Protein AF-A0AAX6NIT9-F1 (afdb_monomer_lite)

Foldseek 3Di:
DDPPDDPDDPDDPPPPDDDDDDDPDDDPDPVVVVVVQVVCCVVPVDHDDDDDDDDD

pLDDT: mean 79.15, std 17.98, range [38.75, 97.12]

Radius of gyration: 15.81 Å; chains: 1; bounding box: 35×30×35 Å

Structure (mmCIF, N/CA/C/O backbone):
data_AF-A0AAX6NIT9-F1
#
_entry.id   AF-A0AAX6NIT9-F1
#
loop_
_atom_site.group_PDB
_atom_site.id
_atom_site.type_symbol
_atom_site.label_atom_id
_atom_site.label_alt_id
_atom_site.label_comp_id
_atom_site.label_asym_id
_atom_site.label_entity_id
_atom_site.label_seq_id
_atom_site.pdbx_PDB_ins_code
_atom_site.Cartn_x
_atom_site.Cartn_y
_atom_site.Cartn_z
_atom_site.occupancy
_atom_site.B_iso_or_equiv
_atom_site.auth_seq_id
_atom_site.auth_comp_id
_atom_site.auth_asym_id
_atom_site.auth_atom_id
_atom_site.pdbx_PDB_model_num
ATOM 1 N N . MET A 1 1 ? -24.542 19.560 -6.384 1.00 38.75 1 MET A N 1
ATOM 2 C CA . MET A 1 1 ? -23.640 18.397 -6.265 1.00 38.75 1 MET A CA 1
ATOM 3 C C . MET A 1 1 ? -23.802 17.874 -4.856 1.00 38.75 1 MET A C 1
ATOM 5 O O . MET A 1 1 ? -23.396 18.551 -3.920 1.00 38.75 1 MET A O 1
ATOM 9 N N . ASP A 1 2 ? -24.529 16.771 -4.704 1.00 40.00 2 ASP A N 1
ATOM 10 C CA . ASP A 1 2 ? -24.967 16.269 -3.403 1.00 40.00 2 ASP A CA 1
ATOM 11 C C . ASP A 1 2 ? -23.815 15.581 -2.668 1.00 40.00 2 ASP A C 1
ATOM 13 O O . ASP A 1 2 ? -23.478 14.427 -2.935 1.00 40.00 2 ASP A O 1
ATOM 17 N N . ASN A 1 3 ? -23.217 16.295 -1.716 1.00 51.69 3 ASN A N 1
ATOM 18 C CA . ASN A 1 3 ? -22.308 15.717 -0.734 1.00 51.69 3 ASN A CA 1
ATOM 19 C C . ASN A 1 3 ? -23.121 14.866 0.249 1.00 51.69 3 ASN A C 1
ATOM 21 O O . ASN A 1 3 ? -23.518 15.336 1.316 1.00 51.69 3 ASN A O 1
ATOM 25 N N . LYS A 1 4 ? -23.382 13.603 -0.101 1.00 48.03 4 LYS A N 1
ATOM 26 C CA . LYS A 1 4 ? -23.880 12.615 0.860 1.00 48.03 4 LYS A CA 1
ATOM 27 C C . LYS A 1 4 ? -22.776 12.322 1.877 1.00 48.03 4 LYS A C 1
ATOM 29 O O . LYS A 1 4 ? -21.908 11.486 1.643 1.00 48.03 4 LYS A O 1
ATOM 34 N N . GLN A 1 5 ? -22.809 13.035 3.001 1.00 50.91 5 GLN A N 1
ATOM 35 C CA . GLN A 1 5 ? -22.064 12.672 4.202 1.00 50.91 5 GLN A CA 1
ATOM 36 C C . GLN A 1 5 ? -22.536 11.290 4.661 1.00 50.91 5 GLN A C 1
ATOM 38 O O . GLN A 1 5 ? -23.707 11.087 4.975 1.00 50.91 5 GLN A O 1
ATOM 43 N N . ILE A 1 6 ? -21.623 10.32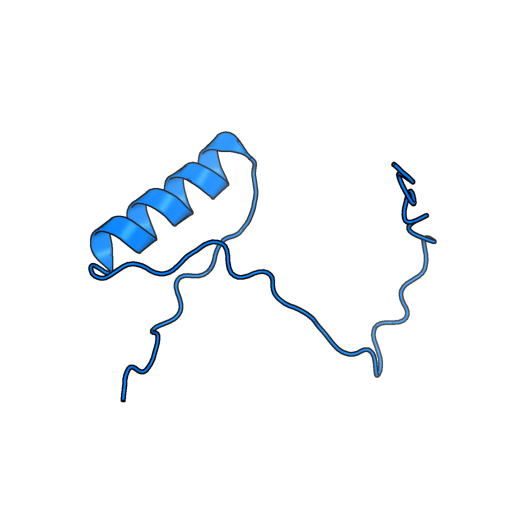2 4.649 1.00 59.16 6 ILE A N 1
ATOM 44 C CA . ILE A 1 6 ? -21.867 8.990 5.191 1.00 59.16 6 ILE A CA 1
ATOM 45 C C . ILE A 1 6 ? -21.711 9.107 6.708 1.00 59.16 6 ILE A C 1
ATOM 47 O O . ILE A 1 6 ? -20.596 9.190 7.220 1.00 59.16 6 ILE A O 1
ATOM 51 N N . GLU A 1 7 ? -22.831 9.141 7.427 1.00 49.62 7 GLU A N 1
ATOM 52 C CA . GLU A 1 7 ? -22.841 9.013 8.884 1.00 49.62 7 GLU A CA 1
ATOM 53 C C . GLU A 1 7 ? -22.325 7.622 9.282 1.00 49.62 7 GLU A C 1
ATOM 55 O O . GLU A 1 7 ? -22.997 6.600 9.119 1.00 49.62 7 GLU A O 1
ATOM 60 N N . LEU A 1 8 ? -21.105 7.571 9.816 1.00 54.72 8 LEU A N 1
ATOM 61 C CA . LEU A 1 8 ? -20.525 6.358 10.381 1.00 54.72 8 LEU A CA 1
ATOM 62 C C . LEU A 1 8 ? -21.162 6.090 11.752 1.00 54.72 8 LEU A C 1
ATOM 64 O O . LEU A 1 8 ? -20.696 6.587 12.776 1.00 54.72 8 LEU A O 1
ATOM 68 N N . LYS A 1 9 ? -22.236 5.292 11.784 1.00 52.75 9 LYS A N 1
ATOM 69 C CA . LYS A 1 9 ? -22.814 4.797 13.043 1.00 52.75 9 LYS A CA 1
ATOM 70 C C . LYS A 1 9 ? -21.798 3.914 13.779 1.00 52.75 9 LYS A C 1
ATOM 72 O O . LYS A 1 9 ? -21.331 2.904 13.253 1.00 52.75 9 LYS A O 1
ATOM 77 N N . GLN A 1 10 ? -21.457 4.323 15.000 1.00 53.84 10 GLN A N 1
ATOM 78 C CA . GLN A 1 10 ? -20.587 3.603 15.926 1.00 53.84 10 GLN A CA 1
ATOM 79 C C . GLN A 1 10 ? -21.293 2.336 16.429 1.00 53.84 10 GLN A C 1
ATOM 81 O O . GLN A 1 10 ? -22.335 2.420 17.071 1.00 53.84 10 GLN A O 1
ATOM 86 N N . GLY A 1 11 ? -20.727 1.165 16.126 1.00 52.28 11 GLY A N 1
ATOM 87 C CA . GLY A 1 11 ? -21.221 -0.130 16.607 1.00 52.28 11 GLY A CA 1
ATOM 88 C C . GLY A 1 11 ? -21.128 -1.226 15.548 1.00 52.28 11 GLY A C 1
ATOM 89 O O . GLY A 1 11 ? -22.143 -1.707 15.049 1.00 52.28 11 GLY A O 1
ATOM 90 N N . TYR A 1 12 ? -19.913 -1.617 15.151 1.00 55.50 12 TYR A N 1
ATOM 91 C CA . TYR A 1 12 ? -19.741 -2.710 14.196 1.00 55.50 12 TYR A CA 1
ATOM 92 C C . TYR A 1 12 ? -19.584 -4.044 14.927 1.00 55.50 12 TYR A C 1
ATOM 94 O O . TYR A 1 12 ? -18.485 -4.413 15.318 1.00 55.50 12 TYR A O 1
ATOM 102 N N . ASP A 1 13 ? -20.686 -4.790 15.045 1.00 56.28 13 ASP A N 1
ATOM 103 C CA . ASP A 1 13 ? -20.629 -6.253 15.151 1.00 56.28 13 ASP A CA 1
ATOM 104 C C . ASP A 1 13 ? -19.835 -6.785 13.944 1.00 56.28 13 ASP A C 1
ATOM 106 O O . ASP A 1 13 ? -20.175 -6.469 12.797 1.00 56.28 13 ASP A O 1
ATOM 110 N N . ILE A 1 14 ? -18.716 -7.462 14.216 1.00 62.62 14 ILE A N 1
ATOM 111 C CA . ILE A 1 14 ? -17.713 -7.910 13.235 1.00 62.62 14 ILE A CA 1
ATOM 112 C C . ILE A 1 14 ? -17.974 -9.330 12.725 1.00 62.62 14 ILE A C 1
ATOM 114 O O . ILE A 1 14 ? -17.257 -9.803 11.841 1.00 62.62 14 ILE A O 1
ATOM 118 N N . THR A 1 15 ? -18.991 -10.017 13.247 1.00 58.91 15 THR A N 1
ATOM 119 C CA . THR A 1 15 ? -19.333 -11.364 12.795 1.00 58.91 15 THR A CA 1
ATOM 120 C C . THR A 1 15 ? -20.279 -11.286 11.591 1.00 58.91 15 THR A C 1
ATOM 122 O O . THR A 1 15 ? -21.402 -10.808 11.679 1.00 58.91 15 THR A O 1
ATOM 125 N N . GLY A 1 16 ? -19.787 -11.677 10.409 1.00 61.22 16 GLY A N 1
ATOM 126 C CA . GLY A 1 16 ? -20.593 -11.770 9.180 1.00 61.22 16 GLY A CA 1
ATOM 127 C C . GLY A 1 16 ? -20.615 -10.547 8.249 1.00 61.22 16 GLY A C 1
ATOM 128 O O . GLY A 1 16 ? -21.361 -10.558 7.273 1.00 61.22 16 GLY A O 1
ATOM 129 N N . LYS A 1 17 ? -19.810 -9.499 8.481 1.00 68.00 17 LYS A N 1
ATOM 130 C CA . LYS A 1 17 ? -19.771 -8.323 7.584 1.00 68.00 17 LYS A CA 1
ATOM 131 C C . LYS A 1 17 ? -18.725 -8.446 6.474 1.00 68.00 17 LYS A C 1
ATOM 133 O O . LYS A 1 17 ? -17.557 -8.739 6.732 1.00 68.00 17 LYS A O 1
ATOM 138 N N . GLN A 1 18 ? -19.148 -8.141 5.244 1.00 75.06 18 GLN A N 1
ATOM 139 C CA . GLN A 1 18 ? -18.282 -8.000 4.073 1.00 75.06 18 GLN A CA 1
ATOM 140 C C . GLN A 1 18 ? -17.200 -6.949 4.357 1.00 75.06 18 GLN A C 1
ATOM 142 O O . GLN A 1 18 ? -17.500 -5.811 4.724 1.00 75.06 18 GLN A O 1
ATOM 147 N N . ARG A 1 19 ? -15.931 -7.333 4.203 1.00 79.44 19 ARG A N 1
ATOM 148 C CA . ARG A 1 19 ? -14.785 -6.434 4.373 1.00 79.44 19 ARG A CA 1
ATOM 149 C C . ARG A 1 19 ? -14.371 -5.897 3.012 1.00 79.44 19 ARG A C 1
ATOM 151 O O . ARG A 1 19 ? -14.184 -6.670 2.079 1.00 79.44 19 ARG A O 1
ATOM 158 N N . TYR A 1 20 ? -14.174 -4.589 2.931 1.00 80.38 20 TYR A N 1
ATOM 159 C CA . TYR A 1 20 ? -13.716 -3.912 1.722 1.00 80.38 20 TYR A CA 1
ATOM 160 C C . TYR A 1 20 ? -12.310 -3.367 1.951 1.00 80.38 20 TYR A C 1
ATOM 162 O O . TYR A 1 20 ? -11.974 -2.930 3.053 1.00 80.38 20 TYR A O 1
ATOM 170 N N . ARG A 1 21 ? -11.474 -3.424 0.917 1.00 84.25 21 ARG A N 1
ATOM 171 C CA . ARG A 1 21 ? -10.143 -2.814 0.907 1.00 84.25 21 ARG A CA 1
ATOM 172 C C . ARG A 1 21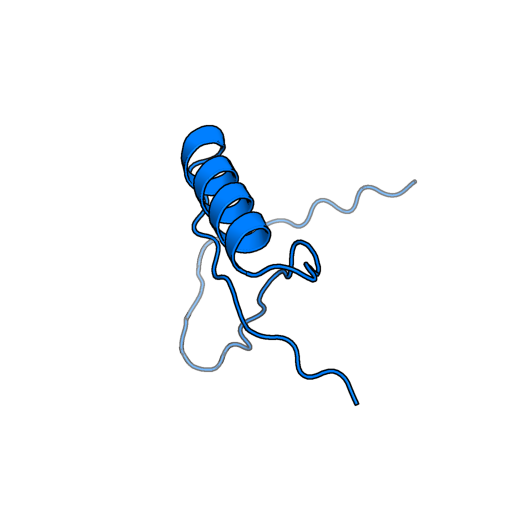 ? -10.128 -1.733 -0.158 1.00 84.25 21 ARG A C 1
ATOM 174 O O . ARG A 1 21 ? -10.702 -1.920 -1.225 1.00 84.25 21 ARG A O 1
ATOM 181 N N . ILE A 1 22 ? -9.471 -0.623 0.146 1.00 82.56 22 ILE A N 1
ATOM 182 C CA . ILE A 1 22 ? -9.205 0.432 -0.828 1.00 82.56 22 ILE A CA 1
ATOM 183 C C . ILE A 1 22 ? -7.848 0.125 -1.459 1.00 82.56 22 ILE A C 1
ATOM 185 O O . ILE A 1 22 ? -6.869 -0.071 -0.739 1.0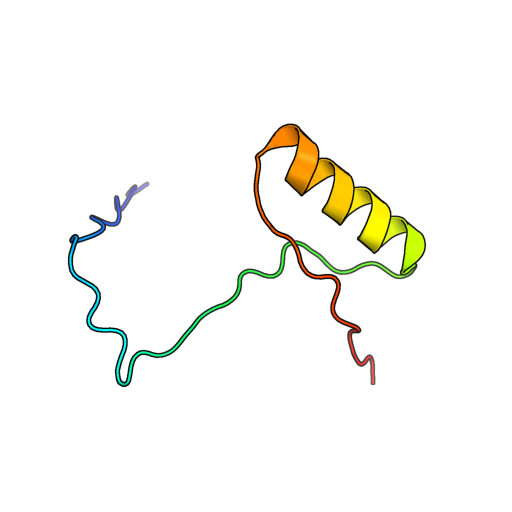0 82.56 22 ILE A O 1
ATOM 189 N N . VAL A 1 23 ? -7.805 0.072 -2.789 1.00 86.44 23 VAL A N 1
ATOM 190 C CA . VAL A 1 23 ? -6.563 -0.013 -3.564 1.00 86.44 23 VAL A CA 1
ATOM 191 C C . VAL A 1 23 ? -6.217 1.400 -4.017 1.00 86.44 23 VAL A C 1
ATOM 193 O O . VAL A 1 23 ? -7.036 2.070 -4.639 1.00 86.44 23 VAL A O 1
ATOM 196 N N . THR A 1 24 ? -5.032 1.877 -3.645 1.00 82.44 24 THR A N 1
ATOM 197 C CA . THR A 1 24 ? -4.616 3.274 -3.852 1.00 82.44 24 THR A CA 1
ATOM 198 C C . THR A 1 24 ? -3.920 3.513 -5.192 1.00 82.44 24 THR A C 1
ATOM 200 O O . THR A 1 24 ? -3.702 4.664 -5.555 1.00 82.44 24 THR A O 1
ATOM 203 N N . GLY A 1 25 ? -3.566 2.452 -5.924 1.00 87.69 25 GLY A N 1
ATOM 204 C CA . GLY A 1 25 ? -2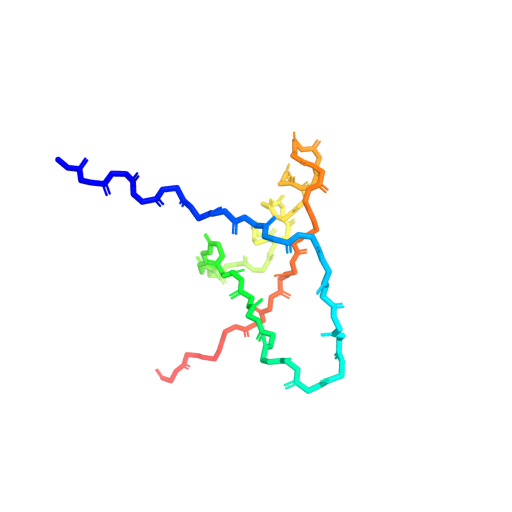.944 2.525 -7.247 1.00 87.69 25 GLY A CA 1
ATOM 205 C C . GLY A 1 25 ? -2.254 1.220 -7.650 1.00 87.69 25 GLY A C 1
ATOM 206 O O . GLY A 1 25 ? -2.091 0.328 -6.816 1.00 87.69 25 GLY A O 1
ATOM 207 N N . ALA A 1 26 ? -1.840 1.144 -8.917 1.00 90.56 26 ALA A N 1
ATOM 208 C CA . ALA A 1 26 ? -1.034 0.064 -9.485 1.00 90.56 26 ALA A CA 1
ATOM 209 C C . ALA A 1 26 ? 0.371 0.583 -9.823 1.00 90.56 26 ALA A C 1
ATOM 211 O O . ALA A 1 26 ? 0.534 1.723 -10.262 1.00 90.56 26 ALA A O 1
ATOM 212 N N . PHE A 1 27 ? 1.388 -0.250 -9.608 1.00 92.31 27 PHE A N 1
ATOM 213 C CA . PHE A 1 27 ? 2.795 0.112 -9.778 1.00 92.31 27 PHE A CA 1
ATOM 214 C C . PHE A 1 27 ? 3.525 -1.017 -10.508 1.00 92.31 27 PHE A C 1
ATOM 216 O O . PHE A 1 27 ? 3.398 -2.176 -10.125 1.00 92.31 27 PHE A O 1
ATOM 223 N N . ILE A 1 28 ? 4.310 -0.674 -11.535 1.00 88.81 28 ILE A N 1
ATOM 224 C CA . ILE A 1 28 ? 5.093 -1.652 -12.315 1.00 88.81 28 ILE A CA 1
ATOM 225 C C . ILE A 1 28 ? 6.263 -2.209 -11.486 1.00 88.81 28 ILE A C 1
ATOM 227 O O . ILE A 1 28 ? 6.609 -3.381 -11.602 1.00 88.81 28 ILE A O 1
ATOM 231 N N . ASP A 1 29 ? 6.863 -1.375 -10.632 1.00 93.88 29 ASP A N 1
ATOM 232 C CA . ASP A 1 29 ? 8.000 -1.743 -9.788 1.00 93.88 29 ASP A CA 1
ATOM 233 C C . ASP A 1 29 ? 7.573 -1.878 -8.318 1.00 93.88 29 ASP A C 1
ATOM 235 O O . ASP A 1 29 ? 7.039 -0.942 -7.709 1.00 93.88 29 ASP A O 1
ATOM 239 N N . LYS A 1 30 ? 7.863 -3.043 -7.730 1.00 93.62 30 LYS A N 1
ATOM 240 C CA . LYS A 1 30 ? 7.614 -3.344 -6.315 1.00 93.62 30 LYS A CA 1
ATOM 241 C C . LYS A 1 30 ? 8.336 -2.374 -5.381 1.00 93.62 30 LYS A C 1
ATOM 243 O O . LYS A 1 30 ? 7.765 -1.998 -4.362 1.00 93.62 30 LYS A O 1
ATOM 248 N N . ILE A 1 31 ? 9.555 -1.950 -5.717 1.00 96.31 31 ILE A N 1
ATOM 249 C CA . ILE A 1 31 ? 10.352 -1.041 -4.883 1.00 96.31 31 ILE A CA 1
ATOM 250 C C . ILE A 1 31 ? 9.654 0.316 -4.779 1.00 96.31 31 ILE A C 1
ATOM 252 O O . ILE A 1 31 ? 9.533 0.868 -3.685 1.00 96.31 31 ILE A O 1
ATOM 256 N N . ILE A 1 32 ? 9.134 0.830 -5.897 1.00 95.38 32 ILE A N 1
ATOM 257 C CA . ILE A 1 32 ? 8.384 2.091 -5.916 1.00 95.38 32 ILE A CA 1
ATOM 258 C C . ILE A 1 32 ? 7.094 1.946 -5.099 1.00 95.38 32 ILE A C 1
ATOM 260 O O . ILE A 1 32 ? 6.786 2.810 -4.277 1.00 95.38 32 ILE A O 1
ATOM 264 N N . ALA A 1 33 ? 6.368 0.835 -5.260 1.00 95.56 33 ALA A N 1
ATOM 265 C CA . ALA A 1 33 ? 5.158 0.565 -4.481 1.00 95.56 33 ALA A CA 1
ATOM 266 C C . ALA A 1 33 ? 5.433 0.550 -2.965 1.00 95.56 33 ALA A C 1
ATOM 268 O O . ALA A 1 33 ? 4.670 1.115 -2.179 1.00 95.56 33 ALA A O 1
ATOM 269 N N . GLU A 1 34 ? 6.541 -0.065 -2.545 1.00 95.81 34 GLU A N 1
ATOM 270 C CA . GLU A 1 34 ? 6.962 -0.125 -1.142 1.00 95.81 34 GLU A CA 1
ATOM 271 C C . GLU A 1 34 ? 7.384 1.244 -0.596 1.00 95.81 34 GLU A C 1
ATOM 273 O O . GLU A 1 34 ? 7.033 1.583 0.538 1.00 95.81 34 GLU A O 1
ATOM 278 N N . GLN A 1 35 ? 8.082 2.058 -1.394 1.00 96.50 35 GLN A N 1
ATOM 279 C CA . GLN A 1 35 ? 8.432 3.432 -1.024 1.00 96.50 35 GLN A CA 1
ATOM 280 C C . GLN A 1 35 ? 7.181 4.283 -0.795 1.00 96.50 35 GLN A C 1
ATOM 282 O O . GLN A 1 35 ? 7.048 4.910 0.256 1.00 96.50 35 GLN A O 1
ATOM 287 N N . VAL A 1 36 ? 6.218 4.234 -1.717 1.00 95.31 36 VAL A N 1
ATOM 288 C CA . VAL A 1 36 ? 4.949 4.963 -1.578 1.00 95.31 36 VAL A CA 1
ATOM 289 C C . VAL A 1 36 ? 4.162 4.473 -0.360 1.00 95.31 36 VAL A C 1
ATOM 291 O O . VAL A 1 36 ? 3.645 5.284 0.409 1.00 95.31 36 VAL A O 1
ATOM 294 N N . ALA A 1 37 ? 4.107 3.159 -0.120 1.00 94.81 37 ALA A N 1
ATOM 295 C CA . ALA A 1 37 ? 3.450 2.602 1.063 1.00 94.81 37 ALA A CA 1
ATOM 296 C C . ALA A 1 37 ? 4.083 3.110 2.371 1.00 94.81 37 ALA A C 1
ATOM 298 O O . ALA A 1 37 ? 3.365 3.448 3.319 1.00 94.81 37 ALA A O 1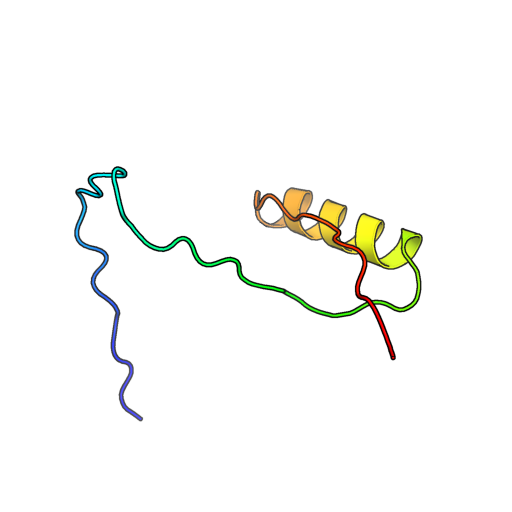
ATOM 299 N N . LYS A 1 38 ? 5.417 3.208 2.415 1.00 95.81 38 LYS A N 1
ATOM 300 C CA . LYS A 1 38 ? 6.148 3.784 3.547 1.00 95.81 38 LYS A CA 1
ATOM 301 C C . LYS A 1 38 ? 5.803 5.262 3.738 1.00 95.81 38 LYS A C 1
ATOM 303 O O . LYS A 1 38 ? 5.462 5.651 4.852 1.00 95.81 38 LYS A O 1
ATOM 308 N N . GLU A 1 39 ? 5.810 6.057 2.671 1.00 95.94 39 GLU A N 1
ATOM 309 C CA . GLU A 1 39 ? 5.459 7.479 2.745 1.00 95.94 39 GLU A CA 1
ATOM 310 C C . GLU A 1 39 ? 4.031 7.707 3.246 1.00 95.94 39 GLU A C 1
ATOM 312 O O . GLU A 1 39 ? 3.800 8.594 4.066 1.00 95.94 39 GLU A O 1
ATOM 317 N N . ILE A 1 40 ? 3.064 6.901 2.800 1.00 94.44 40 ILE A N 1
ATOM 318 C CA . ILE A 1 40 ? 1.674 7.021 3.254 1.00 94.44 40 ILE A CA 1
ATOM 319 C C . ILE A 1 40 ? 1.569 6.737 4.757 1.00 94.44 40 ILE A C 1
ATOM 321 O O . ILE A 1 40 ? 0.878 7.458 5.483 1.00 94.44 40 ILE A O 1
ATOM 325 N N . LYS A 1 41 ? 2.287 5.719 5.240 1.00 94.44 41 LYS A N 1
ATOM 326 C CA . LYS A 1 41 ? 2.349 5.409 6.669 1.00 94.44 41 LYS 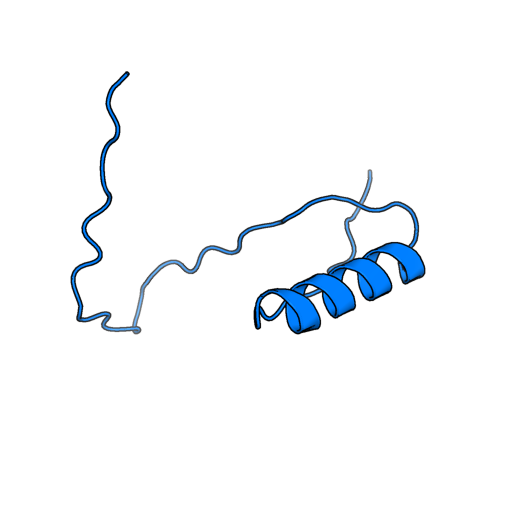A CA 1
ATOM 327 C C . LYS A 1 41 ? 2.979 6.547 7.466 1.00 94.44 41 LYS A C 1
ATOM 329 O O . LYS A 1 41 ? 2.450 6.909 8.510 1.00 94.44 41 LYS A O 1
ATOM 334 N N . GLU A 1 42 ? 4.083 7.108 6.988 1.00 96.94 42 GLU A N 1
ATOM 335 C CA . GLU A 1 42 ? 4.813 8.169 7.688 1.00 96.94 42 GLU A CA 1
ATOM 336 C C . GLU A 1 42 ? 4.048 9.497 7.700 1.00 96.94 42 GLU A C 1
ATOM 338 O O . GLU A 1 42 ? 3.993 10.161 8.732 1.00 96.94 42 GLU A O 1
ATOM 343 N N . ARG A 1 43 ? 3.416 9.875 6.583 1.00 97.12 43 ARG A N 1
ATOM 344 C CA . ARG A 1 43 ? 2.702 11.155 6.455 1.00 97.12 43 ARG A CA 1
ATOM 345 C C . ARG A 1 43 ? 1.313 11.135 7.083 1.00 97.12 43 ARG A C 1
ATOM 347 O O . ARG A 1 43 ? 0.886 12.146 7.632 1.00 97.12 43 ARG A O 1
ATOM 354 N N . TYR A 1 44 ? 0.599 10.015 6.974 1.00 95.12 44 TYR A N 1
ATOM 355 C CA . TYR A 1 44 ? -0.824 9.944 7.322 1.00 95.12 44 TYR A CA 1
ATOM 356 C C . TYR A 1 44 ? -1.142 8.918 8.415 1.00 95.12 44 TYR A C 1
ATOM 358 O O . TYR A 1 44 ? -2.295 8.808 8.824 1.00 95.12 44 TYR A O 1
ATOM 366 N N . GLY A 1 45 ? -0.160 8.138 8.880 1.00 94.12 45 GLY A N 1
ATOM 367 C CA . GLY A 1 45 ? -0.382 7.081 9.872 1.00 94.12 45 GLY A CA 1
ATOM 368 C C . GLY A 1 45 ? -1.196 5.894 9.344 1.00 94.12 45 GLY A C 1
ATOM 369 O O . GLY A 1 45 ? -1.651 5.062 10.129 1.00 94.12 45 GLY A O 1
ATOM 370 N N . LEU A 1 46 ? -1.405 5.800 8.026 1.00 91.62 46 LEU A N 1
ATOM 371 C CA . LEU A 1 46 ? -2.232 4.762 7.413 1.00 91.62 46 LEU A CA 1
ATOM 372 C C . LEU A 1 46 ? -1.401 3.522 7.088 1.00 91.62 46 LEU A C 1
ATOM 374 O O . LEU A 1 46 ? -0.324 3.601 6.501 1.00 91.62 46 LEU A O 1
ATOM 378 N N . THR A 1 47 ? -1.920 2.347 7.442 1.00 89.62 47 THR A N 1
ATOM 379 C CA . THR A 1 47 ? -1.288 1.081 7.055 1.00 89.62 47 THR A CA 1
ATOM 380 C C . THR A 1 47 ? -1.649 0.753 5.612 1.00 89.62 47 THR A C 1
ATOM 382 O O . THR A 1 47 ? -2.822 0.570 5.291 1.00 89.62 47 THR A O 1
ATOM 385 N N . VAL A 1 48 ? -0.632 0.654 4.758 1.00 92.12 48 VAL A N 1
ATOM 386 C CA . VAL A 1 48 ? -0.763 0.285 3.345 1.00 92.12 48 VAL A CA 1
ATOM 387 C C . VAL A 1 48 ? -0.119 -1.076 3.119 1.00 92.12 48 VAL A C 1
ATOM 389 O O . VAL A 1 48 ? 0.937 -1.373 3.676 1.00 92.12 48 VAL A O 1
ATOM 392 N N . TYR A 1 49 ? -0.764 -1.899 2.298 1.00 92.56 49 TYR A N 1
ATOM 393 C CA . TYR A 1 49 ? -0.264 -3.210 1.902 1.00 92.56 49 TYR A CA 1
ATOM 394 C C . TYR A 1 49 ? 0.072 -3.191 0.415 1.00 92.56 49 TYR A C 1
ATOM 396 O O . TYR A 1 49 ? -0.783 -2.852 -0.400 1.00 92.56 49 TYR A O 1
ATOM 404 N N . VAL A 1 50 ? 1.293 -3.597 0.071 1.00 93.62 50 VAL A N 1
ATOM 405 C CA . VAL A 1 50 ? 1.679 -3.868 -1.317 1.00 93.62 50 VAL A CA 1
ATOM 406 C C . VAL A 1 50 ? 1.249 -5.295 -1.642 1.00 93.62 50 VAL A C 1
ATOM 408 O O . VAL A 1 50 ? 1.719 -6.246 -1.015 1.00 93.62 50 VAL A O 1
ATOM 411 N N . ILE A 1 51 ? 0.322 -5.436 -2.585 1.00 92.94 51 ILE A N 1
ATOM 412 C CA . ILE A 1 51 ? -0.179 -6.723 -3.075 1.00 92.94 51 ILE A CA 1
ATOM 413 C C . ILE A 1 51 ? 0.222 -6.881 -4.547 1.00 92.94 51 ILE A C 1
ATOM 415 O O . ILE A 1 51 ? 0.083 -5.916 -5.296 1.00 92.94 51 ILE A O 1
ATOM 419 N N . PRO A 1 52 ? 0.751 -8.044 -4.969 1.00 88.75 52 PRO A N 1
ATOM 420 C CA . PRO A 1 52 ? 1.053 -8.278 -6.375 1.00 88.75 52 PRO A CA 1
ATOM 421 C C . PRO A 1 52 ? -0.243 -8.308 -7.188 1.00 88.75 52 PRO A C 1
ATOM 423 O O . PRO A 1 52 ? -1.227 -8.927 -6.778 1.00 88.75 52 PRO A O 1
ATOM 426 N N . GLU A 1 53 ? -0.222 -7.648 -8.339 1.00 87.12 53 GLU A N 1
ATOM 427 C CA . GLU A 1 53 ? -1.294 -7.689 -9.327 1.00 87.12 53 GLU A CA 1
ATOM 428 C C . GLU A 1 53 ? -0.956 -8.747 -10.383 1.00 87.12 53 GLU A C 1
ATOM 430 O O . GLU A 1 53 ? 0.177 -8.815 -10.862 1.00 87.12 53 GLU A O 1
ATOM 435 N N . HIS A 1 54 ? -1.919 -9.610 -10.709 1.00 82.38 54 HIS A N 1
ATOM 436 C CA . HIS A 1 54 ? -1.783 -10.528 -11.834 1.00 82.38 54 HIS A CA 1
ATOM 437 C C . HIS A 1 54 ? -2.245 -9.805 -13.099 1.00 82.38 54 HIS A C 1
ATOM 439 O O . HIS A 1 54 ? -3.378 -9.329 -13.142 1.00 82.38 54 HIS A O 1
ATOM 445 N N . ILE A 1 55 ? -1.364 -9.711 -14.093 1.00 82.12 55 ILE A N 1
ATOM 446 C CA . ILE A 1 55 ? -1.663 -9.132 -15.403 1.00 82.12 55 ILE A CA 1
ATOM 447 C C . ILE A 1 55 ? -1.700 -10.301 -16.395 1.00 82.12 55 ILE A C 1
ATOM 449 O O . ILE A 1 55 ? -0.697 -11.009 -16.517 1.00 82.12 55 ILE A O 1
ATOM 453 N N . GLU A 1 56 ? -2.860 -10.526 -17.018 1.00 74.44 56 GLU A N 1
ATOM 454 C CA . GLU A 1 56 ? -3.074 -11.513 -18.096 1.00 74.44 56 GLU A CA 1
ATOM 455 C C . GLU A 1 56 ? -2.566 -11.011 -19.454 1.00 74.44 56 GLU A C 1
ATOM 457 O O . GLU A 1 56 ? -2.675 -9.789 -19.721 1.00 74.44 56 GLU A O 1
#

Organism: Priestia aryabhattai (NCBI:txid412384)

Sequence (56 aa):
MDNKQIELKQGYDITGKQRYRIVTGAFIDKIIAEQVAKEIKERYGLTVYVIPEHIE

Secondary structure (DSSP, 8-state):
---------S----SSPPP--------S-HHHHHHHHHHHHHHH-------PPP--